Protein AF-A0A3P7IG74-F1 (afdb_monomer_lite)

Foldseek 3Di:
DDDDPVPLDCVVQPVVVVVVLVVLVVVLVVLVVCLVVCPPVDDPVVNVVSLCCNLPPSCVVSVCSLVVCLLDPVSVVSLVVCLVVVPPDDDVSNVVSVVSNVVCVVLVSVDPDPVVVVVSVVVVVVVSVVVSVVVSVVRVVVVVDDDDDPDPVVCPPPDPVRVCVNDPHD

InterPro domains:
  IPR045090 Peptidase M3A/M3B [PTHR11804] (4-167)

Radius of gyration: 24.17 Å; chains: 1; bounding box: 50×33×73 Å

Sequence (170 aa):
MYLPPEERTFETAVEPLLTEEYDVDYALQTLLLKMLTDWPDCSRKLFDSDLHHVSFKIKIMSARDHMEKLSNADFQATIKQLYDSKEGLNEWQLRLLEWYLLEVRASGLDRTDDKTRKLIGSWSKYIDEYRSKYISNVMATNDQVVYTITDKSMLKDAPPHVLQKLAVDP

Secondary structure (DSSP, 8-state):
----GGG--HHHHTHHHHHHHHHHHHHHHHHHHHHHHSTTTS-HHHHHHHHHIIIIIIHHHHHHHHHHHHH-HHHHHHHHHHHHH-TT--HHHHHHHHHHHHHHHHTTTT---HHHHHHHHHHHHHHHHHHHHHHHHHHHHHTT-------GGGGTTS-HHHHHHH-S--

Structure (mmCIF, N/CA/C/O backbone):
data_AF-A0A3P7IG74-F1
#
_entry.id   AF-A0A3P7IG74-F1
#
loop_
_atom_site.group_PDB
_atom_site.id
_atom_site.type_symbol
_atom_site.label_atom_id
_atom_site.label_alt_id
_atom_site.label_comp_id
_atom_site.label_asym_id
_atom_site.label_entity_id
_atom_site.label_seq_id
_atom_site.pdbx_PDB_ins_code
_atom_site.Cartn_x
_atom_site.Cartn_y
_atom_site.Cartn_z
_atom_site.occupancy
_atom_site.B_iso_or_equiv
_atom_site.auth_seq_id
_atom_site.auth_comp_id
_atom_site.auth_asym_id
_atom_site.auth_atom_id
_atom_site.pdbx_PDB_model_num
ATOM 1 N N . MET A 1 1 ? -1.558 7.006 24.211 1.00 45.88 1 MET A N 1
ATOM 2 C CA . MET A 1 1 ? -2.316 8.059 24.923 1.00 45.88 1 MET A CA 1
ATOM 3 C C . MET A 1 1 ? -3.643 7.427 25.330 1.00 45.88 1 MET A C 1
ATOM 5 O O . MET A 1 1 ? -4.345 6.966 24.444 1.00 45.88 1 MET A O 1
ATOM 9 N N . TYR A 1 2 ? -3.922 7.234 26.624 1.00 52.62 2 TYR A N 1
ATOM 10 C CA . TYR A 1 2 ? -5.123 6.502 27.066 1.00 52.62 2 TYR A CA 1
ATOM 11 C C . TYR A 1 2 ? -6.288 7.491 27.203 1.00 52.62 2 TYR A C 1
ATOM 13 O O . TYR A 1 2 ? -6.414 8.150 28.230 1.00 52.62 2 TYR A O 1
ATOM 21 N N . LEU A 1 3 ? -7.093 7.638 26.146 1.00 61.78 3 LEU A N 1
ATOM 22 C CA . LEU A 1 3 ? -8.328 8.425 26.202 1.00 61.78 3 LEU A CA 1
ATOM 23 C C . LEU A 1 3 ? -9.428 7.617 26.923 1.00 61.78 3 LEU A C 1
ATOM 25 O O . LEU A 1 3 ? -9.542 6.402 26.674 1.00 61.78 3 LEU A O 1
ATOM 29 N N . PRO A 1 4 ? -10.227 8.250 27.805 1.00 71.44 4 PRO A N 1
ATOM 30 C CA . PRO A 1 4 ? -11.426 7.654 28.388 1.00 71.44 4 PRO A CA 1
ATOM 31 C C . PRO A 1 4 ? -12.373 7.122 27.298 1.00 71.44 4 PRO A C 1
ATOM 33 O O . PRO A 1 4 ? -12.417 7.703 26.216 1.00 71.44 4 PRO A O 1
ATOM 36 N N . PRO A 1 5 ? -13.159 6.057 27.548 1.00 65.62 5 PRO A N 1
ATOM 37 C CA . PRO A 1 5 ? -14.059 5.472 26.545 1.00 65.62 5 PRO A CA 1
ATOM 38 C C . PRO A 1 5 ? -15.055 6.466 25.935 1.00 65.62 5 PRO A C 1
ATOM 40 O O . PRO A 1 5 ? -15.440 6.299 24.785 1.00 65.62 5 PRO A O 1
ATOM 43 N N . GLU A 1 6 ? -15.444 7.483 26.706 1.00 67.06 6 GLU A N 1
ATOM 44 C CA . GLU A 1 6 ? -16.394 8.536 26.326 1.00 67.06 6 GLU A CA 1
ATOM 45 C C . GLU A 1 6 ? -15.782 9.588 25.383 1.00 67.06 6 GLU A C 1
ATOM 47 O O . GLU A 1 6 ? -16.507 10.249 24.650 1.00 67.06 6 GLU A O 1
ATOM 52 N N . GLU A 1 7 ? -14.451 9.716 25.356 1.00 73.88 7 GLU A N 1
ATOM 53 C CA . GLU A 1 7 ? -13.722 10.658 24.491 1.00 73.88 7 GLU A CA 1
ATOM 54 C C . GLU A 1 7 ? -13.152 9.983 23.233 1.00 73.88 7 GLU A C 1
ATOM 56 O O . GLU A 1 7 ? -12.497 10.634 22.417 1.00 73.88 7 GLU A O 1
ATOM 61 N N . ARG A 1 8 ? -13.373 8.672 23.062 1.00 78.00 8 ARG A N 1
ATOM 62 C CA . ARG A 1 8 ? -12.942 7.903 21.885 1.00 78.00 8 ARG A CA 1
ATOM 63 C C . ARG A 1 8 ? -13.958 8.073 20.762 1.00 78.00 8 ARG A C 1
ATOM 65 O O . ARG A 1 8 ? -14.811 7.213 20.560 1.00 78.00 8 ARG A O 1
ATOM 72 N N . THR A 1 9 ? -13.854 9.178 20.035 1.00 86.06 9 THR A N 1
ATOM 73 C CA . THR A 1 9 ? -14.606 9.414 18.799 1.00 86.06 9 THR A CA 1
ATOM 74 C C . THR A 1 9 ? -13.702 9.200 17.586 1.00 86.06 9 THR A C 1
ATOM 76 O O . THR A 1 9 ? -12.499 8.951 17.715 1.00 86.06 9 THR A O 1
ATOM 79 N N . PHE A 1 10 ? -14.272 9.265 16.383 1.00 87.94 10 PHE A N 1
ATOM 80 C CA . PHE A 1 10 ? -13.486 9.156 15.155 1.00 87.94 10 PHE A CA 1
ATOM 81 C C . PHE A 1 10 ? -12.458 10.297 15.047 1.00 87.94 10 PHE A C 1
ATOM 83 O O . PHE A 1 10 ? -11.302 10.066 14.694 1.00 87.94 10 PHE A O 1
ATOM 90 N N . GLU A 1 11 ? -12.867 11.506 15.420 1.00 89.19 11 GLU A N 1
ATOM 91 C CA . GLU A 1 11 ? -12.102 12.754 15.334 1.00 89.19 11 GLU A CA 1
ATOM 92 C C . GLU A 1 11 ? -10.900 12.769 16.286 1.00 89.19 11 GLU A C 1
ATOM 94 O O . GLU A 1 11 ? -9.884 13.400 16.012 1.00 89.19 11 GLU A O 1
ATOM 99 N N . THR A 1 12 ? -10.989 12.069 17.420 1.00 87.00 12 THR A N 1
ATOM 100 C CA . THR A 1 12 ? -9.909 12.031 18.418 1.00 87.00 12 THR A CA 1
ATOM 101 C C . THR A 1 12 ? -8.983 10.833 18.244 1.00 87.00 12 THR A C 1
ATOM 103 O O . THR A 1 12 ? -7.802 10.923 18.579 1.00 87.00 12 THR A O 1
ATOM 106 N N . ALA A 1 13 ? -9.497 9.710 17.732 1.00 85.56 13 ALA A N 1
ATOM 107 C CA . ALA A 1 13 ? -8.747 8.460 17.642 1.00 85.56 13 ALA A CA 1
ATOM 108 C C . ALA A 1 13 ? -8.204 8.154 16.239 1.00 85.56 13 ALA A C 1
ATOM 110 O O . ALA A 1 13 ? -7.141 7.545 16.132 1.00 85.56 13 ALA A O 1
ATOM 111 N N . VAL A 1 14 ? -8.925 8.524 15.176 1.00 88.12 14 VAL A N 1
ATOM 112 C CA . VAL A 1 14 ? -8.612 8.115 13.794 1.00 88.12 14 VAL A CA 1
ATOM 113 C C . VAL A 1 14 ? -8.183 9.301 12.940 1.00 88.12 14 VAL A C 1
ATOM 115 O O . VAL A 1 14 ? -7.159 9.216 12.271 1.00 88.12 14 VAL A O 1
ATOM 118 N N . GLU A 1 15 ? -8.925 10.407 12.972 1.00 88.31 15 GLU A N 1
ATOM 119 C CA . GLU A 1 15 ? -8.669 11.577 12.122 1.00 88.31 15 GLU A CA 1
ATOM 120 C C . GLU A 1 15 ? -7.249 12.167 12.236 1.00 88.31 15 GLU A C 1
ATOM 122 O O . GLU A 1 15 ? -6.663 12.462 11.191 1.00 88.31 15 GLU A O 1
ATOM 127 N N . PRO A 1 16 ? -6.625 12.266 13.431 1.00 87.50 16 PRO A N 1
ATOM 128 C CA . PRO A 1 16 ? -5.266 12.793 13.548 1.00 87.50 16 PRO A CA 1
ATOM 129 C C . PRO A 1 16 ? -4.239 11.945 12.788 1.00 87.50 16 PRO A C 1
ATOM 131 O O . PRO A 1 16 ? -3.279 12.483 12.244 1.00 87.50 16 PRO A O 1
ATOM 134 N N . LEU A 1 17 ? -4.474 10.631 12.696 1.00 85.00 17 LEU A N 1
ATOM 135 C CA . LEU A 1 17 ? -3.588 9.700 11.996 1.00 85.00 17 LEU A CA 1
ATOM 136 C C . LEU A 1 17 ? -3.696 9.842 10.472 1.00 85.00 17 LEU A C 1
ATOM 138 O O . LEU A 1 17 ? -2.708 9.655 9.772 1.00 85.00 17 LEU A O 1
ATOM 142 N N . LEU A 1 18 ? -4.863 10.238 9.948 1.00 87.19 18 LEU A N 1
ATOM 143 C CA . LEU A 1 18 ? -5.078 10.359 8.500 1.00 87.19 18 LEU A CA 1
ATOM 144 C C . LEU A 1 18 ? -4.195 11.430 7.858 1.00 87.19 18 LEU A C 1
ATOM 146 O O . LEU A 1 18 ? -3.795 11.282 6.705 1.00 87.19 18 LEU A O 1
ATOM 150 N N . THR A 1 19 ? -3.894 12.503 8.593 1.00 82.88 19 THR A N 1
ATOM 151 C CA . THR A 1 19 ? -3.018 13.570 8.089 1.00 82.88 19 THR A CA 1
ATOM 152 C C . THR A 1 19 ? -1.581 13.070 7.962 1.00 82.88 19 THR A C 1
ATOM 154 O O . THR A 1 19 ? -0.950 13.265 6.928 1.00 82.88 19 THR A O 1
ATOM 157 N N . GLU A 1 20 ? -1.084 12.369 8.984 1.00 80.69 20 GLU A N 1
ATOM 158 C CA . GLU A 1 20 ? 0.262 11.788 8.965 1.00 80.69 20 GLU A CA 1
ATOM 159 C C . GLU A 1 20 ? 0.387 10.700 7.886 1.00 80.69 20 GLU A C 1
ATOM 161 O O . GLU A 1 20 ? 1.379 10.653 7.157 1.00 80.69 20 GLU A O 1
ATOM 166 N N . GLU A 1 21 ? -0.644 9.865 7.726 1.00 80.38 21 GLU A N 1
ATOM 167 C CA . GLU A 1 21 ? -0.707 8.840 6.678 1.00 80.38 21 GLU A CA 1
ATOM 168 C C . GLU A 1 21 ? -0.661 9.439 5.282 1.00 80.38 21 GLU A C 1
ATOM 170 O O . GLU A 1 21 ? 0.090 8.954 4.438 1.00 80.38 21 GLU A O 1
ATOM 175 N N . TYR A 1 22 ? -1.416 10.511 5.043 1.00 84.56 22 TYR A N 1
ATOM 176 C CA . TYR A 1 22 ? -1.419 11.186 3.753 1.00 84.56 22 TYR A CA 1
ATOM 177 C C . TYR A 1 22 ? -0.014 11.651 3.352 1.00 84.56 22 TYR A C 1
ATOM 179 O O . TYR A 1 22 ? 0.405 11.418 2.217 1.00 84.56 22 TYR A O 1
ATOM 187 N N . ASP A 1 23 ? 0.730 12.270 4.270 1.00 82.31 23 ASP A N 1
ATOM 188 C CA . ASP A 1 23 ? 2.073 12.781 3.983 1.00 82.31 23 ASP A CA 1
ATOM 189 C C . ASP A 1 23 ? 3.062 11.646 3.667 1.00 82.31 23 ASP A C 1
ATOM 191 O O . ASP A 1 23 ? 3.857 11.742 2.722 1.00 82.31 23 ASP A O 1
ATOM 195 N N . VAL A 1 24 ? 2.990 10.544 4.422 1.00 78.00 24 VAL A N 1
ATOM 196 C CA . VAL A 1 24 ? 3.831 9.357 4.206 1.00 78.00 24 VAL A CA 1
ATOM 197 C C . VAL A 1 24 ? 3.481 8.668 2.886 1.00 78.00 24 VAL A C 1
ATOM 199 O O . VAL A 1 24 ? 4.385 8.363 2.097 1.00 78.00 24 VAL A O 1
ATOM 202 N N . ASP A 1 25 ? 2.193 8.460 2.611 1.00 79.25 25 ASP A N 1
ATOM 203 C CA . ASP A 1 25 ? 1.719 7.844 1.373 1.00 79.25 25 ASP A CA 1
ATOM 204 C C . ASP A 1 25 ? 2.083 8.700 0.164 1.00 79.25 25 ASP A C 1
ATOM 206 O O . ASP A 1 25 ? 2.608 8.184 -0.824 1.00 79.25 25 ASP A O 1
ATOM 210 N N . TYR A 1 26 ? 1.885 10.014 0.239 1.00 83.75 26 TYR A N 1
ATOM 211 C CA . TYR A 1 26 ? 2.246 10.921 -0.843 1.00 83.75 26 TYR A CA 1
ATOM 212 C C . TYR A 1 26 ? 3.744 10.843 -1.170 1.00 83.75 26 TYR A C 1
ATOM 214 O O . TYR A 1 26 ? 4.124 10.724 -2.343 1.00 83.75 26 TYR A O 1
ATOM 222 N N . ALA A 1 27 ? 4.607 10.846 -0.150 1.00 80.56 27 ALA A N 1
ATOM 223 C CA . ALA A 1 27 ? 6.047 10.699 -0.333 1.00 80.56 27 ALA A CA 1
ATOM 224 C C . ALA A 1 27 ? 6.416 9.338 -0.953 1.00 80.56 27 ALA A C 1
ATOM 226 O O . ALA A 1 27 ? 7.203 9.284 -1.906 1.00 80.56 27 ALA A O 1
ATOM 227 N N . LEU A 1 28 ? 5.824 8.242 -0.464 1.00 77.12 28 LEU A N 1
ATOM 228 C CA . LEU A 1 28 ? 6.049 6.897 -1.000 1.00 77.12 28 LEU A CA 1
ATOM 229 C C . LEU A 1 28 ? 5.603 6.790 -2.465 1.00 77.12 28 LEU A C 1
ATOM 231 O O . LEU A 1 28 ? 6.369 6.303 -3.300 1.00 77.12 28 LEU A O 1
ATOM 235 N N . GLN A 1 29 ? 4.390 7.240 -2.788 1.00 81.31 29 GLN A N 1
ATOM 236 C CA . GLN A 1 29 ? 3.842 7.165 -4.143 1.00 81.31 29 GLN A CA 1
ATOM 237 C C . GLN A 1 29 ? 4.641 8.028 -5.120 1.00 81.31 29 GLN A C 1
ATOM 239 O O . GLN A 1 29 ? 4.890 7.603 -6.246 1.00 81.31 29 GLN A O 1
ATOM 244 N N . THR A 1 30 ? 5.123 9.193 -4.683 1.00 83.75 30 THR A N 1
ATOM 245 C CA . THR A 1 30 ? 5.995 10.052 -5.499 1.00 83.75 30 THR A CA 1
ATOM 246 C C . THR A 1 30 ? 7.302 9.343 -5.861 1.00 83.75 30 THR A C 1
ATOM 248 O O . THR A 1 30 ? 7.739 9.385 -7.012 1.00 83.75 30 THR A O 1
ATOM 251 N N . LEU A 1 31 ? 7.920 8.644 -4.906 1.00 77.75 31 LEU A N 1
ATOM 252 C CA . LEU A 1 31 ? 9.170 7.916 -5.143 1.00 77.75 31 LEU A CA 1
ATOM 253 C C . LEU A 1 31 ? 8.957 6.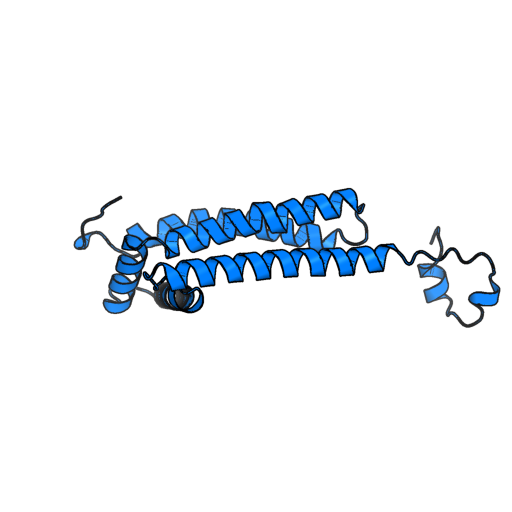653 -5.982 1.00 77.75 31 LEU A C 1
ATOM 255 O O . LEU A 1 31 ? 9.775 6.356 -6.852 1.00 77.75 31 LEU A O 1
ATOM 259 N N . LEU A 1 32 ? 7.844 5.943 -5.770 1.00 77.75 32 LEU A N 1
ATOM 260 C CA . LEU A 1 32 ? 7.422 4.832 -6.625 1.00 77.75 32 LEU A CA 1
ATOM 261 C C . LEU A 1 32 ? 7.219 5.287 -8.069 1.00 77.75 32 LEU A C 1
ATOM 263 O O . LEU A 1 32 ? 7.724 4.635 -8.980 1.00 77.75 32 LEU A O 1
ATOM 267 N N . LEU A 1 33 ? 6.505 6.397 -8.270 1.00 83.88 33 LEU A N 1
ATOM 268 C CA . LEU A 1 33 ? 6.244 6.951 -9.591 1.00 83.88 33 LEU A CA 1
ATOM 269 C C . LEU A 1 33 ? 7.556 7.287 -10.294 1.00 83.88 33 LEU A C 1
ATOM 271 O O . LEU A 1 33 ? 7.793 6.756 -11.373 1.00 83.88 33 LEU A O 1
ATOM 275 N N . LYS A 1 34 ? 8.431 8.067 -9.644 1.00 82.50 34 LYS A N 1
ATOM 276 C CA . LYS A 1 34 ? 9.760 8.405 -10.169 1.00 82.50 34 LYS A CA 1
ATOM 277 C C . LYS A 1 34 ? 10.528 7.147 -10.582 1.00 82.50 34 LYS A C 1
ATOM 279 O O . LYS A 1 34 ? 10.988 7.059 -11.711 1.00 82.50 34 LYS A O 1
ATOM 284 N N . MET A 1 35 ? 10.636 6.156 -9.695 1.00 76.81 35 MET A N 1
ATOM 285 C CA . MET A 1 35 ? 11.371 4.917 -9.975 1.00 76.81 35 MET A CA 1
ATOM 286 C C . MET A 1 35 ? 10.807 4.166 -11.193 1.00 76.81 35 MET A C 1
ATOM 288 O O . MET A 1 35 ? 11.570 3.617 -11.985 1.00 76.81 35 MET A O 1
ATOM 292 N N . LEU A 1 36 ? 9.479 4.113 -11.339 1.00 75.75 36 LEU A N 1
ATOM 293 C CA . LEU A 1 36 ? 8.818 3.395 -12.431 1.00 75.75 36 LEU A CA 1
ATOM 294 C C . LEU A 1 36 ? 8.854 4.153 -13.763 1.00 75.75 36 LEU A C 1
ATOM 296 O O . LEU A 1 36 ? 8.826 3.504 -14.806 1.00 75.75 36 LEU A O 1
ATOM 300 N N . THR A 1 37 ? 8.897 5.488 -13.745 1.00 82.06 37 THR A N 1
ATOM 301 C CA . THR A 1 37 ? 8.916 6.317 -14.962 1.00 82.06 37 THR A CA 1
ATOM 302 C C . THR A 1 37 ? 10.317 6.663 -15.440 1.00 82.06 37 THR A C 1
ATOM 304 O O . THR A 1 37 ? 10.507 6.843 -16.635 1.00 82.06 37 THR A O 1
ATOM 307 N N . ASP A 1 38 ? 11.292 6.753 -14.533 1.00 78.25 38 ASP A N 1
ATOM 308 C CA . ASP A 1 38 ? 12.691 7.031 -14.882 1.00 78.25 38 ASP A CA 1
ATOM 309 C C . ASP A 1 38 ? 13.362 5.821 -15.555 1.00 78.25 38 ASP A C 1
ATOM 311 O O . ASP A 1 38 ? 14.453 5.939 -16.102 1.00 78.25 38 ASP A O 1
ATOM 315 N N . TRP A 1 39 ? 12.759 4.634 -15.494 1.00 68.44 39 TRP A N 1
ATOM 316 C CA . TRP A 1 39 ? 13.240 3.448 -16.196 1.00 68.44 39 TRP A CA 1
ATOM 317 C C . TRP A 1 39 ? 12.706 3.394 -17.643 1.00 68.44 39 TRP A C 1
ATOM 319 O O . TRP A 1 39 ? 11.505 3.593 -17.838 1.00 68.44 39 TRP A O 1
ATOM 329 N N . PRO A 1 40 ? 13.524 3.025 -18.654 1.00 70.50 40 PRO A N 1
ATOM 330 C CA . PRO A 1 40 ? 14.932 2.601 -18.592 1.00 70.50 40 PRO A CA 1
ATOM 331 C C . PRO A 1 40 ? 15.954 3.741 -18.747 1.00 70.50 40 PRO A C 1
ATOM 333 O O . PRO A 1 40 ? 17.146 3.479 -18.871 1.00 70.50 40 PRO A O 1
ATOM 336 N N . ASP A 1 41 ? 15.516 4.999 -18.761 1.00 74.69 41 ASP A N 1
ATOM 337 C CA . ASP A 1 41 ? 16.383 6.140 -19.082 1.00 74.69 41 ASP A CA 1
ATOM 338 C C . ASP A 1 41 ? 17.411 6.465 -17.976 1.00 74.69 41 ASP A C 1
ATOM 340 O O . ASP A 1 41 ? 18.435 7.110 -18.226 1.00 74.69 41 ASP A O 1
ATOM 344 N N . CYS A 1 42 ? 17.177 6.019 -16.739 1.00 71.38 42 CYS A N 1
ATOM 345 C CA . CYS A 1 42 ? 18.096 6.207 -15.623 1.00 71.38 42 CYS A CA 1
ATOM 346 C C . CYS A 1 42 ? 19.194 5.136 -15.560 1.00 71.38 42 CYS A C 1
ATOM 348 O O . CYS A 1 42 ? 19.032 3.983 -15.949 1.00 71.38 42 CYS A O 1
ATOM 350 N N . SER A 1 43 ? 20.354 5.506 -15.004 1.00 74.00 43 SER A N 1
ATOM 351 C CA . SER A 1 43 ? 21.443 4.541 -14.826 1.00 74.00 43 SER A CA 1
ATOM 352 C C . SER A 1 43 ? 21.048 3.421 -13.858 1.00 74.00 43 SER A C 1
ATOM 354 O O . SER A 1 43 ? 20.438 3.683 -12.819 1.00 74.00 43 SER A O 1
ATOM 356 N N . ARG A 1 44 ? 21.540 2.203 -14.101 1.00 71.56 44 ARG A N 1
ATOM 357 C CA . ARG A 1 44 ? 21.349 1.052 -13.205 1.00 71.56 44 ARG A CA 1
ATOM 358 C C . ARG A 1 44 ? 21.684 1.335 -11.735 1.00 71.56 44 ARG A C 1
ATOM 360 O O . ARG A 1 44 ? 20.983 0.867 -10.853 1.00 71.56 44 ARG A O 1
ATOM 367 N N . LYS A 1 45 ? 22.717 2.141 -11.451 1.00 76.19 45 LYS A N 1
ATOM 368 C CA . LYS A 1 45 ? 23.068 2.531 -10.069 1.00 76.19 45 LYS A CA 1
ATOM 369 C C . LYS A 1 45 ? 21.988 3.389 -9.404 1.00 76.19 45 LYS A C 1
ATOM 371 O O . LYS A 1 45 ? 21.729 3.213 -8.218 1.00 76.19 45 LYS A O 1
ATOM 376 N N . LEU A 1 46 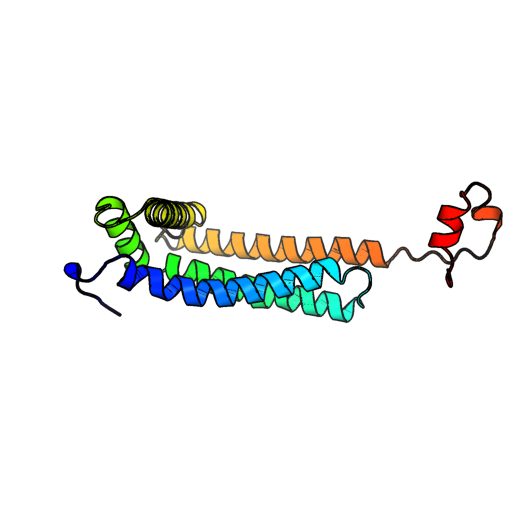? 21.399 4.325 -10.152 1.00 74.62 46 LEU A N 1
ATOM 377 C CA . LEU A 1 46 ? 20.296 5.161 -9.671 1.00 74.62 46 LEU A CA 1
ATOM 378 C C . LEU A 1 46 ? 19.040 4.314 -9.474 1.00 74.62 46 LEU A C 1
ATOM 380 O O . LEU A 1 46 ? 18.417 4.415 -8.425 1.00 74.62 46 LEU A O 1
ATOM 384 N N . PHE A 1 47 ? 18.740 3.418 -10.415 1.00 74.06 47 PHE A N 1
ATOM 385 C CA . 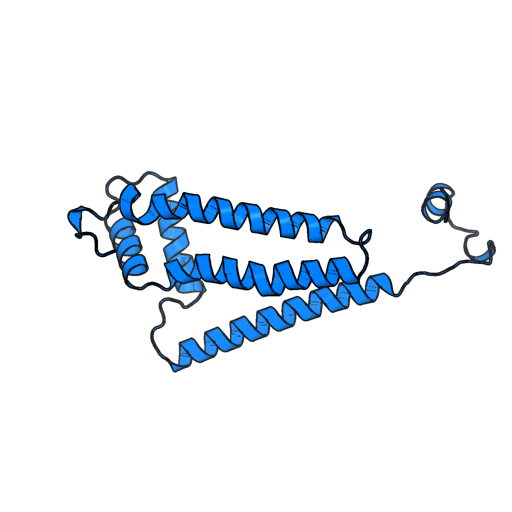PHE A 1 47 ? 17.614 2.499 -10.294 1.00 74.06 47 PHE A CA 1
ATOM 386 C C . PHE A 1 47 ? 17.765 1.531 -9.113 1.00 74.06 47 PHE A C 1
ATOM 388 O O . PHE A 1 47 ? 16.835 1.384 -8.334 1.00 74.06 47 PHE A O 1
ATOM 395 N N . ASP A 1 48 ? 18.930 0.905 -8.921 1.00 73.19 48 ASP A N 1
ATOM 396 C CA . ASP A 1 48 ? 19.189 0.006 -7.785 1.00 73.19 48 ASP A CA 1
ATOM 397 C C . ASP A 1 48 ? 19.110 0.756 -6.445 1.00 73.19 48 ASP A C 1
ATOM 399 O O . ASP A 1 48 ? 18.618 0.216 -5.451 1.00 73.19 48 ASP A O 1
ATOM 403 N N . SER A 1 49 ? 19.560 2.015 -6.418 1.00 76.00 49 SER A N 1
ATOM 404 C CA . SER A 1 49 ? 19.391 2.907 -5.271 1.00 76.00 49 SER A CA 1
ATOM 405 C C . SER A 1 49 ? 17.910 3.178 -5.015 1.00 76.00 49 SER A C 1
ATOM 407 O O . SER A 1 49 ? 17.437 2.927 -3.909 1.00 76.00 49 SER A O 1
ATOM 409 N N . ASP A 1 50 ? 17.159 3.619 -6.023 1.00 72.94 50 ASP A N 1
ATOM 410 C CA . ASP A 1 50 ? 15.725 3.898 -5.919 1.00 72.94 50 ASP A CA 1
ATOM 411 C C . ASP A 1 50 ? 14.942 2.638 -5.535 1.00 72.94 50 ASP A C 1
ATOM 413 O O . ASP A 1 50 ? 14.092 2.696 -4.655 1.00 72.94 50 ASP A O 1
ATOM 417 N N . LEU A 1 51 ? 15.298 1.472 -6.070 1.00 72.19 51 LEU A N 1
ATOM 418 C CA . LEU A 1 51 ? 14.722 0.184 -5.703 1.00 72.19 51 LEU A CA 1
ATOM 419 C C . LEU A 1 51 ? 15.053 -0.186 -4.256 1.00 72.19 51 LEU A C 1
ATOM 421 O O . LEU A 1 51 ? 14.181 -0.671 -3.542 1.00 72.19 51 LEU A O 1
ATOM 425 N N . HIS A 1 52 ? 16.274 0.052 -3.781 1.00 71.19 52 HIS A N 1
ATOM 426 C CA . HIS A 1 52 ? 16.617 -0.149 -2.374 1.00 71.19 52 HIS A CA 1
ATOM 427 C C . HIS A 1 52 ? 15.858 0.834 -1.466 1.00 71.19 52 HIS A C 1
ATOM 429 O O . HIS A 1 52 ? 15.310 0.436 -0.435 1.00 71.19 52 HIS A O 1
ATOM 435 N N . HIS A 1 53 ? 15.757 2.105 -1.850 1.00 68.00 53 HIS A N 1
ATOM 436 C CA . HIS A 1 53 ? 15.004 3.112 -1.109 1.00 68.00 53 HIS A CA 1
ATOM 437 C C . HIS A 1 53 ? 13.511 2.778 -1.075 1.00 68.00 53 HIS A C 1
ATOM 439 O O . HIS A 1 53 ? 12.938 2.702 0.004 1.00 68.00 53 HIS A O 1
ATOM 445 N N . VAL A 1 54 ? 12.892 2.478 -2.209 1.00 63.25 54 VAL A N 1
ATOM 446 C CA . VAL A 1 54 ? 11.470 2.147 -2.335 1.00 63.25 54 VAL A CA 1
ATOM 447 C C . VAL A 1 54 ? 11.151 0.778 -1.732 1.00 63.25 54 VAL A C 1
ATOM 449 O O . VAL A 1 54 ? 10.219 0.663 -0.944 1.00 63.25 54 VAL A O 1
ATOM 452 N N . SER A 1 55 ? 11.903 -0.272 -2.067 1.00 56.75 55 SER A N 1
ATOM 453 C CA . SER A 1 55 ? 11.603 -1.650 -1.651 1.00 56.75 55 SER A CA 1
ATOM 454 C C . SER A 1 55 ? 12.046 -1.963 -0.228 1.00 56.75 55 SER A C 1
ATOM 456 O O . SER A 1 55 ? 11.353 -2.717 0.448 1.00 56.75 55 SER A O 1
ATOM 458 N N . PHE A 1 56 ? 13.194 -1.451 0.219 1.00 54.12 56 PHE A N 1
ATOM 459 C CA . PHE A 1 56 ? 13.766 -1.833 1.511 1.00 54.12 56 PHE A CA 1
ATOM 460 C C . PHE A 1 56 ? 13.597 -0.755 2.578 1.00 54.12 56 PHE A C 1
ATOM 462 O O . PHE A 1 56 ? 13.360 -1.093 3.729 1.00 54.12 56 PHE A O 1
ATOM 469 N N . LYS A 1 57 ? 13.694 0.536 2.242 1.00 55.28 57 LYS A N 1
ATOM 470 C CA . LYS A 1 57 ? 13.530 1.588 3.258 1.00 55.28 57 LYS A CA 1
ATOM 471 C C . LYS A 1 57 ? 12.084 2.033 3.390 1.00 55.28 57 LYS A C 1
ATOM 473 O O . LYS A 1 57 ? 11.544 1.984 4.481 1.00 55.28 57 LYS A O 1
ATOM 478 N N . ILE A 1 58 ? 11.430 2.400 2.300 1.00 52.44 58 ILE A N 1
ATOM 479 C CA . ILE A 1 58 ? 10.153 3.110 2.367 1.00 52.44 58 ILE A CA 1
ATOM 480 C C . ILE A 1 58 ? 8.984 2.143 2.385 1.00 52.44 58 ILE A C 1
ATOM 482 O O . ILE A 1 58 ? 8.112 2.332 3.208 1.00 52.44 58 ILE A O 1
ATOM 486 N N . LYS A 1 59 ? 8.966 1.055 1.607 1.00 55.78 59 LYS A N 1
ATOM 487 C CA . LYS A 1 59 ? 7.927 0.027 1.790 1.00 55.78 59 LYS A CA 1
ATOM 488 C C . LYS A 1 59 ? 7.996 -0.618 3.165 1.00 55.78 59 LYS A C 1
ATOM 490 O O . LYS A 1 59 ? 6.955 -0.807 3.765 1.00 55.78 59 LYS A O 1
ATOM 495 N N . ILE A 1 60 ? 9.188 -0.913 3.686 1.00 55.97 60 ILE A N 1
ATOM 496 C CA . ILE A 1 60 ? 9.301 -1.462 5.043 1.00 55.97 60 ILE A CA 1
ATOM 497 C C . ILE A 1 60 ? 8.894 -0.414 6.078 1.00 55.97 60 ILE A C 1
ATOM 499 O O . ILE A 1 60 ? 8.206 -0.785 7.012 1.00 55.97 60 ILE A O 1
ATOM 503 N N . MET A 1 61 ? 9.258 0.866 5.930 1.00 54.81 61 MET A N 1
ATOM 504 C CA . MET A 1 61 ? 8.862 1.914 6.883 1.00 54.81 61 MET A CA 1
ATOM 505 C C . MET A 1 61 ? 7.384 2.305 6.772 1.00 54.81 61 MET A C 1
ATOM 507 O O . MET A 1 61 ? 6.711 2.294 7.779 1.00 54.81 61 MET A O 1
ATOM 511 N N . SER A 1 62 ? 6.846 2.553 5.580 1.00 54.66 62 SER A N 1
ATOM 512 C CA . SER A 1 62 ? 5.433 2.898 5.349 1.00 54.66 62 SER A CA 1
ATOM 513 C C . SER A 1 62 ? 4.497 1.715 5.606 1.00 54.66 62 SER A C 1
ATOM 515 O O . SER A 1 62 ? 3.487 1.887 6.281 1.00 54.66 62 SER A O 1
ATOM 517 N N . ALA A 1 63 ? 4.842 0.488 5.182 1.00 57.91 63 ALA A N 1
ATOM 518 C CA . ALA A 1 63 ? 4.071 -0.686 5.594 1.00 57.91 63 ALA A CA 1
ATOM 519 C C . ALA A 1 63 ? 4.188 -0.898 7.100 1.00 57.91 63 ALA A C 1
ATOM 521 O O . ALA A 1 63 ? 3.202 -1.252 7.729 1.00 57.91 63 ALA A O 1
ATOM 522 N N . ARG A 1 64 ? 5.355 -0.641 7.704 1.00 56.97 64 ARG A N 1
ATOM 523 C CA . ARG A 1 64 ? 5.479 -0.665 9.158 1.00 56.97 64 ARG A CA 1
ATOM 524 C C . ARG A 1 64 ? 4.613 0.406 9.800 1.00 56.97 64 ARG A C 1
ATOM 526 O O . ARG A 1 64 ? 3.883 0.021 10.681 1.00 56.97 64 ARG A O 1
ATOM 533 N N . ASP A 1 65 ? 4.578 1.649 9.348 1.00 55.62 65 ASP A N 1
ATOM 534 C CA . ASP A 1 65 ? 3.785 2.715 9.972 1.00 55.62 65 ASP A CA 1
ATOM 535 C C . ASP A 1 65 ? 2.270 2.464 9.813 1.00 55.62 65 ASP A C 1
ATOM 537 O O . ASP A 1 65 ? 1.524 2.524 10.795 1.00 55.62 65 ASP A O 1
ATOM 541 N N . HIS A 1 66 ? 1.813 2.033 8.627 1.00 63.09 66 HIS A N 1
ATOM 542 C CA . HIS A 1 66 ? 0.420 1.609 8.406 1.00 63.09 66 HIS A CA 1
ATOM 543 C C . HIS A 1 66 ? 0.055 0.374 9.238 1.00 63.09 66 HIS A C 1
ATOM 545 O O . HIS A 1 66 ? -1.037 0.300 9.809 1.00 63.09 66 HIS A O 1
ATOM 551 N N . MET A 1 67 ? 0.953 -0.609 9.322 1.00 62.47 67 MET A N 1
ATOM 552 C CA . MET A 1 67 ? 0.721 -1.826 10.098 1.00 62.47 67 MET A CA 1
ATOM 553 C C . MET A 1 67 ? 0.976 -1.629 11.592 1.00 62.47 67 MET A C 1
ATOM 555 O O . MET A 1 67 ? 0.455 -2.410 12.376 1.00 62.47 67 MET A O 1
ATOM 559 N N . GLU A 1 68 ? 1.733 -0.624 12.024 1.00 71.62 68 GLU A N 1
ATOM 560 C CA . GLU A 1 68 ? 2.129 -0.419 13.419 1.00 71.62 68 GLU A CA 1
ATOM 561 C C . GLU A 1 68 ? 0.928 0.101 14.199 1.00 71.62 68 GLU A C 1
ATOM 563 O O . GLU A 1 68 ? 0.575 -0.508 15.215 1.00 71.62 68 GLU A O 1
ATOM 568 N N . LYS A 1 69 ? 0.180 1.074 13.649 1.00 81.38 69 LYS A N 1
ATOM 569 C CA . LYS A 1 69 ? -1.130 1.449 14.209 1.00 81.38 69 LYS A CA 1
ATOM 570 C C . LYS A 1 69 ? -2.096 0.261 14.223 1.00 81.38 69 LYS A C 1
ATOM 572 O O . LYS A 1 69 ? -2.727 -0.001 15.240 1.00 81.38 69 LYS A O 1
ATOM 577 N N . LEU A 1 70 ? -2.162 -0.521 13.140 1.00 83.44 70 LEU A N 1
ATOM 578 C CA . LEU A 1 70 ? -3.077 -1.662 13.038 1.00 83.44 70 LEU A CA 1
ATOM 579 C C . LEU A 1 70 ? -2.627 -2.853 13.886 1.00 83.44 70 LEU A C 1
ATOM 581 O O . LEU A 1 70 ? -3.437 -3.720 14.178 1.00 83.44 70 LEU A O 1
ATOM 585 N N . SER A 1 71 ? -1.367 -2.909 14.310 1.00 78.81 71 SER A N 1
ATOM 586 C CA . SER A 1 71 ? -0.833 -3.909 15.239 1.00 78.81 71 SER A CA 1
ATOM 587 C C . SER A 1 71 ? -1.037 -3.521 16.702 1.00 78.81 71 SER A C 1
ATOM 589 O O . SER A 1 71 ? -0.907 -4.366 17.588 1.00 78.81 71 SER A O 1
ATOM 591 N N . ASN A 1 72 ? -1.369 -2.255 16.967 1.00 85.75 72 ASN A N 1
ATOM 592 C CA . ASN A 1 72 ? -1.630 -1.768 18.307 1.00 85.75 72 ASN A CA 1
ATOM 593 C C . ASN A 1 72 ? -2.993 -2.284 18.797 1.00 85.75 72 ASN A C 1
ATOM 595 O O . ASN A 1 72 ? -4.039 -1.971 18.229 1.00 85.75 72 ASN A O 1
ATOM 599 N N . ALA A 1 73 ? -2.980 -3.062 19.880 1.00 86.56 73 ALA A N 1
ATOM 600 C CA . ALA A 1 73 ? -4.186 -3.674 20.429 1.00 86.56 73 ALA A CA 1
ATOM 601 C C . ALA A 1 73 ? -5.219 -2.644 20.928 1.00 86.56 73 ALA A C 1
ATOM 603 O O . ALA A 1 73 ? -6.419 -2.860 20.758 1.00 86.56 73 ALA A O 1
ATOM 604 N N . ASP A 1 74 ? -4.773 -1.518 21.496 1.00 87.31 74 ASP A N 1
ATOM 605 C CA . ASP A 1 74 ? -5.669 -0.448 21.951 1.00 87.31 74 ASP A CA 1
ATOM 606 C C . ASP A 1 74 ? -6.343 0.240 20.756 1.00 87.31 74 ASP A C 1
ATOM 608 O O . ASP A 1 74 ? -7.543 0.529 20.794 1.00 87.31 74 ASP A O 1
ATOM 612 N N . PHE A 1 75 ? -5.598 0.456 19.668 1.00 88.81 75 PHE A N 1
ATOM 613 C CA . PHE A 1 75 ? -6.153 1.009 18.434 1.00 88.81 75 PHE A CA 1
ATOM 614 C C . PHE A 1 75 ? -7.148 0.041 17.790 1.00 88.81 75 PHE A C 1
ATOM 616 O O . PHE A 1 75 ? -8.265 0.449 17.483 1.00 88.81 75 PHE A O 1
ATOM 623 N N . GLN A 1 76 ? -6.806 -1.250 17.683 1.00 90.44 76 GLN A N 1
ATOM 624 C CA . GLN A 1 76 ? -7.722 -2.292 17.198 1.00 90.44 76 GLN A CA 1
ATOM 625 C C . GLN A 1 76 ? -9.023 -2.349 18.017 1.00 90.44 76 GLN A C 1
ATOM 627 O O . GLN A 1 76 ? -10.116 -2.454 17.455 1.00 90.44 76 GLN A O 1
ATOM 632 N N . ALA A 1 77 ? -8.926 -2.268 19.346 1.00 90.19 77 ALA A N 1
ATOM 633 C CA . ALA A 1 77 ? -10.095 -2.237 20.220 1.00 90.19 77 ALA A CA 1
ATOM 634 C C . ALA A 1 77 ? -10.945 -0.979 19.986 1.00 90.19 77 ALA A C 1
ATOM 636 O O . ALA A 1 77 ? -12.172 -1.067 19.948 1.00 90.19 77 ALA A O 1
ATOM 637 N N . THR A 1 78 ? -10.298 0.169 19.774 1.00 90.75 78 THR A N 1
ATOM 638 C CA . THR A 1 78 ? -10.963 1.455 19.531 1.00 90.75 78 THR A CA 1
ATOM 639 C C . THR A 1 78 ? -11.695 1.472 18.189 1.00 90.75 78 THR A C 1
ATOM 641 O O . THR A 1 78 ? -12.879 1.794 18.156 1.00 90.75 78 THR A O 1
ATOM 644 N N . ILE A 1 79 ? -11.059 1.047 17.090 1.00 92.38 79 ILE A N 1
ATOM 645 C CA . ILE A 1 79 ? -11.730 0.972 15.777 1.00 92.38 79 ILE A CA 1
ATOM 646 C C . ILE A 1 79 ? -12.895 -0.022 15.793 1.00 92.38 79 ILE A C 1
ATOM 648 O O . ILE A 1 79 ? -13.919 0.227 15.163 1.00 92.38 79 ILE A O 1
ATOM 652 N N . LYS A 1 80 ? -12.775 -1.122 16.550 1.00 92.38 80 LYS A N 1
ATOM 653 C CA . LYS A 1 80 ? -13.858 -2.094 16.711 1.00 92.38 80 LYS A CA 1
ATOM 654 C C . LYS A 1 80 ? -15.029 -1.492 17.485 1.00 92.38 80 LYS A C 1
ATOM 656 O O . LYS A 1 80 ? -16.163 -1.624 17.046 1.00 92.38 80 LYS A O 1
ATOM 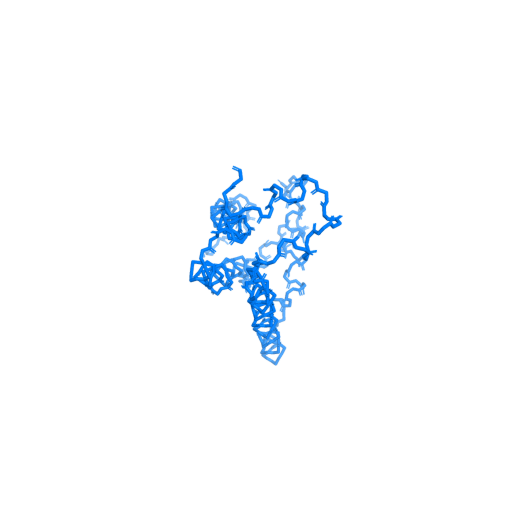661 N N . GLN A 1 81 ? -14.757 -0.793 18.588 1.00 91.69 81 GLN A N 1
ATOM 662 C CA . GLN A 1 81 ? -15.781 -0.089 19.363 1.00 91.69 81 GLN A CA 1
ATOM 663 C C . GLN A 1 81 ? -16.522 0.945 18.504 1.00 91.69 81 GLN A C 1
ATOM 665 O O . GLN A 1 81 ? -17.750 0.964 18.514 1.00 91.69 81 GLN A O 1
ATOM 670 N N . LEU A 1 82 ? -15.789 1.765 17.742 1.00 92.06 82 LEU A N 1
ATOM 671 C CA . LEU A 1 82 ? -16.363 2.771 16.840 1.00 92.06 82 LEU A CA 1
ATOM 672 C C . LEU A 1 82 ? -17.224 2.133 15.740 1.00 92.06 82 LEU A C 1
ATOM 674 O O . LEU A 1 82 ? -18.312 2.616 15.432 1.00 92.06 82 LEU A O 1
ATOM 678 N N . TYR A 1 83 ? -16.757 1.028 15.156 1.00 92.69 83 TYR A N 1
ATOM 679 C CA . TYR A 1 83 ? -17.498 0.309 14.121 1.00 92.69 83 TYR A CA 1
ATOM 680 C C . TYR A 1 83 ? -18.757 -0.385 14.660 1.00 92.69 83 TYR A C 1
ATOM 682 O O . TYR A 1 83 ? -19.773 -0.438 13.965 1.00 92.69 83 TYR A O 1
ATOM 690 N N . ASP A 1 84 ? -18.705 -0.913 15.885 1.00 92.62 84 ASP A N 1
ATOM 691 C CA . ASP A 1 84 ? -19.841 -1.576 16.529 1.00 92.62 84 ASP A CA 1
ATOM 692 C C . ASP A 1 84 ? -20.904 -0.555 16.981 1.00 92.62 84 ASP A C 1
ATOM 694 O O . ASP A 1 84 ? -22.097 -0.826 16.827 1.00 92.62 84 ASP A O 1
ATOM 698 N N . SER A 1 85 ? -20.500 0.622 17.488 1.00 90.06 85 SER A N 1
ATOM 699 C CA . SER A 1 85 ? -21.437 1.679 17.904 1.00 90.06 85 SER A CA 1
ATOM 700 C C . SER A 1 85 ? -22.094 2.378 16.715 1.00 90.06 85 SER A C 1
ATOM 702 O O . SER A 1 85 ? -23.294 2.643 16.746 1.00 90.06 85 SER A O 1
ATOM 704 N N . LYS A 1 86 ? -21.325 2.660 15.652 1.00 89.19 86 LYS A N 1
ATOM 705 C CA . LYS A 1 86 ? -21.751 3.422 14.459 1.00 89.19 86 LYS A CA 1
ATOM 706 C C . LYS A 1 86 ? -22.279 4.829 14.760 1.00 89.19 86 LYS A C 1
ATOM 708 O O . LYS A 1 86 ? -22.840 5.478 13.878 1.00 89.19 86 LYS A O 1
ATOM 713 N N . GLU A 1 87 ? -22.119 5.306 15.988 1.00 86.38 87 GLU A N 1
ATOM 714 C CA . GLU A 1 87 ? -22.640 6.595 16.427 1.00 86.38 87 GLU A CA 1
ATOM 715 C C . GLU A 1 87 ? -21.789 7.733 15.863 1.00 86.38 87 GLU A C 1
ATOM 717 O O . GLU A 1 87 ? -20.565 7.710 15.948 1.00 86.38 87 GLU A O 1
ATOM 722 N N . GLY A 1 88 ? -22.442 8.733 15.265 1.00 84.00 88 GLY A N 1
ATOM 723 C CA . GLY A 1 88 ? -21.768 9.920 14.730 1.00 84.00 88 GLY A CA 1
ATOM 724 C C . GLY A 1 88 ? -20.960 9.700 13.446 1.00 84.00 88 GLY A C 1
ATOM 725 O O . GLY A 1 88 ? -20.386 10.660 12.943 1.00 84.00 88 GLY A O 1
ATOM 726 N N . LEU A 1 89 ? -20.940 8.484 12.883 1.00 90.69 89 LEU A N 1
ATOM 727 C CA . LEU A 1 89 ? -20.151 8.171 11.690 1.00 90.69 89 LEU A CA 1
ATOM 728 C C . LEU A 1 89 ? -20.911 8.446 10.389 1.00 90.69 89 LEU A C 1
ATOM 730 O O . LEU A 1 89 ? -22.056 8.029 10.204 1.00 90.69 89 LEU A O 1
ATOM 734 N N . ASN A 1 90 ? -20.231 9.081 9.440 1.00 94.00 90 ASN A N 1
ATOM 735 C CA . ASN A 1 90 ? -20.681 9.195 8.056 1.00 94.00 90 ASN A CA 1
ATOM 736 C C . ASN A 1 90 ? -20.241 7.974 7.211 1.00 94.00 90 ASN A C 1
ATOM 738 O O . ASN A 1 90 ? -19.504 7.094 7.662 1.00 94.00 90 ASN A O 1
ATOM 742 N N . GLU A 1 91 ? -20.717 7.893 5.964 1.00 94.69 91 GLU A N 1
ATOM 743 C CA . GLU A 1 91 ? -20.531 6.708 5.111 1.00 94.69 91 GLU A CA 1
ATOM 744 C C . GLU A 1 91 ? -19.055 6.374 4.843 1.00 94.69 91 GLU A C 1
ATOM 746 O O . GLU A 1 91 ? -18.666 5.205 4.892 1.00 94.69 91 GLU A O 1
ATOM 751 N N . TRP A 1 92 ? -18.220 7.381 4.568 1.00 95.12 92 TRP A N 1
ATOM 752 C CA . TRP A 1 92 ? -16.809 7.144 4.264 1.00 95.12 92 TRP A CA 1
ATOM 753 C C . TRP A 1 92 ? -16.023 6.741 5.516 1.00 95.12 92 TRP A C 1
ATOM 755 O O . TRP A 1 92 ? -15.176 5.854 5.424 1.00 95.12 92 TRP A O 1
ATOM 765 N N . GLN A 1 93 ? -16.344 7.312 6.684 1.00 94.62 93 GLN A N 1
ATOM 766 C CA . GLN A 1 93 ? -15.748 6.922 7.966 1.00 94.62 93 GLN A CA 1
ATOM 767 C C . GLN A 1 93 ? -16.066 5.461 8.288 1.00 94.62 93 GLN A C 1
ATOM 769 O O . GLN A 1 93 ? -15.172 4.694 8.640 1.00 94.62 93 GLN A O 1
ATOM 774 N N . LEU A 1 94 ? -17.322 5.043 8.103 1.00 94.56 94 LEU A N 1
ATOM 775 C CA . LEU A 1 94 ? -17.733 3.660 8.343 1.00 94.56 94 LEU A CA 1
ATOM 776 C C . LEU A 1 94 ? -17.015 2.677 7.408 1.00 94.56 94 LEU A C 1
ATOM 778 O O . LEU A 1 94 ? -16.530 1.642 7.867 1.00 94.56 94 LEU A O 1
ATOM 782 N N . ARG A 1 95 ? -16.887 3.018 6.119 1.00 94.88 95 ARG A N 1
ATOM 783 C CA . ARG A 1 95 ? -16.119 2.215 5.151 1.00 94.88 95 ARG A CA 1
ATOM 784 C C . ARG A 1 95 ? -14.640 2.132 5.505 1.00 94.88 95 ARG A C 1
ATOM 786 O O . ARG A 1 95 ? -14.039 1.076 5.343 1.00 94.88 95 ARG A O 1
ATOM 793 N N . LEU A 1 96 ? -14.056 3.223 5.990 1.00 93.06 96 LEU A N 1
ATOM 794 C CA . LEU A 1 96 ? -12.659 3.241 6.404 1.00 93.06 96 LEU A CA 1
ATOM 795 C C . LEU A 1 96 ? -12.420 2.328 7.614 1.00 93.06 96 LEU A C 1
ATOM 797 O O . LEU A 1 96 ? -11.473 1.544 7.613 1.00 93.06 96 LEU A O 1
ATOM 801 N N . LEU A 1 97 ? -13.295 2.380 8.622 1.00 93.69 97 LEU A N 1
ATOM 802 C CA . LEU A 1 97 ? -13.211 1.484 9.779 1.00 93.69 97 LEU A CA 1
ATOM 803 C C . LEU A 1 97 ? -13.382 0.014 9.379 1.00 93.69 97 LEU A C 1
ATOM 805 O O . LEU A 1 97 ? -12.638 -0.843 9.856 1.00 93.69 97 LEU A O 1
ATOM 809 N N . GLU A 1 98 ? -14.325 -0.280 8.482 1.00 94.38 98 GLU A N 1
ATOM 810 C CA . GLU A 1 98 ? -14.496 -1.622 7.920 1.00 94.38 98 GLU A CA 1
ATOM 811 C C . GLU A 1 98 ? -13.224 -2.094 7.211 1.00 94.38 98 GLU A C 1
ATOM 813 O O . GLU A 1 98 ? -12.758 -3.210 7.450 1.00 94.38 98 GLU A O 1
ATOM 818 N N . TRP A 1 99 ? -12.628 -1.227 6.391 1.00 92.94 99 TRP A N 1
ATOM 819 C CA . TRP A 1 99 ? -11.379 -1.517 5.701 1.00 92.94 99 TRP A CA 1
ATOM 820 C C . TRP A 1 99 ? -10.243 -1.826 6.683 1.00 92.94 99 TRP A C 1
ATOM 822 O O . TRP A 1 99 ? -9.587 -2.855 6.532 1.00 92.94 99 TRP A O 1
ATOM 832 N N . TYR A 1 100 ? -10.065 -1.029 7.743 1.00 92.19 100 TYR A N 1
ATOM 833 C CA . TYR A 1 100 ? -9.064 -1.313 8.779 1.00 92.19 100 TYR A CA 1
ATOM 834 C C . TYR A 1 100 ? -9.290 -2.663 9.466 1.00 92.19 100 TYR A C 1
ATOM 836 O O . TYR A 1 100 ? -8.342 -3.424 9.657 1.00 92.19 100 TYR A O 1
ATOM 844 N N . LEU A 1 101 ? -10.532 -2.995 9.826 1.00 92.50 101 LEU A N 1
ATOM 845 C CA . LEU A 1 101 ? -10.852 -4.278 10.461 1.00 92.50 101 LEU A CA 1
ATOM 846 C C . LEU A 1 101 ? -10.591 -5.471 9.530 1.00 92.50 101 LEU A C 1
ATOM 848 O O . LEU A 1 101 ? -10.132 -6.524 9.987 1.00 92.50 101 LEU A O 1
ATOM 852 N N . LEU A 1 102 ? -10.875 -5.320 8.235 1.00 93.12 102 LEU A N 1
ATOM 853 C CA . LEU A 1 102 ? -10.561 -6.327 7.223 1.00 93.12 102 LEU A CA 1
ATOM 854 C C . LEU A 1 102 ? -9.051 -6.484 7.048 1.00 93.12 102 LEU A C 1
ATOM 856 O O . LEU A 1 102 ? -8.570 -7.616 7.027 1.00 93.12 102 LEU A O 1
ATOM 860 N N . GLU A 1 103 ? -8.308 -5.381 7.000 1.00 88.56 103 GLU A N 1
ATOM 861 C CA . GLU A 1 103 ? -6.852 -5.378 6.853 1.00 88.56 103 GLU A CA 1
ATOM 862 C C . GLU A 1 103 ? -6.164 -6.059 8.045 1.00 88.56 103 GLU A C 1
ATOM 864 O O . GLU A 1 103 ? -5.312 -6.928 7.857 1.00 88.56 103 GLU A O 1
ATOM 869 N N . VAL A 1 104 ? -6.604 -5.770 9.277 1.00 89.31 104 VAL A N 1
ATOM 870 C CA . VAL A 1 104 ? -6.118 -6.443 10.499 1.00 89.31 104 VAL A CA 1
ATOM 871 C C . VAL A 1 104 ? -6.255 -7.964 10.389 1.00 89.31 104 VAL A C 1
ATOM 873 O O . VAL A 1 104 ? -5.325 -8.696 10.734 1.00 89.31 104 VAL A O 1
ATOM 876 N N . ARG A 1 105 ? -7.392 -8.454 9.880 1.00 89.19 105 ARG A N 1
ATOM 877 C CA . ARG A 1 105 ? -7.644 -9.894 9.709 1.00 89.19 105 ARG A CA 1
ATOM 878 C C . ARG A 1 105 ? -6.864 -10.494 8.543 1.00 89.19 105 ARG A C 1
ATOM 880 O O . ARG A 1 105 ? -6.319 -11.586 8.683 1.00 89.19 105 ARG A O 1
ATOM 887 N N . ALA A 1 106 ? -6.812 -9.807 7.404 1.00 86.31 106 ALA A N 1
ATOM 888 C CA . ALA A 1 106 ? -6.117 -10.275 6.206 1.00 86.31 106 ALA A CA 1
ATOM 889 C C . ALA A 1 106 ? -4.606 -10.398 6.444 1.00 86.31 106 ALA A C 1
ATOM 891 O O . ALA A 1 106 ? -3.990 -11.384 6.040 1.00 86.31 106 ALA A O 1
ATOM 892 N N . SER A 1 107 ? -4.038 -9.443 7.181 1.00 80.88 107 SER A N 1
ATOM 893 C CA . SER A 1 107 ? -2.630 -9.424 7.576 1.00 80.88 107 SER A CA 1
ATOM 894 C C . SER A 1 107 ? -2.324 -10.292 8.811 1.00 80.88 107 SER A C 1
ATOM 896 O O . SER A 1 107 ? -1.171 -10.386 9.234 1.00 80.88 107 SER A O 1
ATOM 898 N N . GLY A 1 108 ? -3.335 -10.942 9.407 1.00 83.31 108 GLY A N 1
ATOM 899 C CA . GLY A 1 108 ? -3.187 -11.794 10.593 1.00 83.31 108 GLY A CA 1
ATOM 900 C C . GLY A 1 108 ? -2.656 -11.052 11.826 1.00 83.31 108 GLY A C 1
ATOM 901 O O . GLY A 1 108 ? -1.980 -11.644 12.673 1.00 83.31 108 GLY A O 1
ATOM 902 N N . LEU A 1 109 ? -2.923 -9.746 11.916 1.00 83.69 109 LEU A N 1
ATOM 903 C CA . LEU A 1 109 ? -2.560 -8.892 13.052 1.00 83.69 109 LEU A CA 1
ATOM 904 C C . LEU A 1 109 ? -3.451 -9.146 14.276 1.00 83.69 109 LEU A C 1
ATOM 906 O O . LEU A 1 109 ? -3.077 -8.779 15.387 1.00 83.69 109 LEU A O 1
ATOM 910 N N . ASP A 1 110 ? -4.595 -9.802 14.082 1.00 84.06 110 ASP A N 1
ATOM 911 C CA . ASP A 1 110 ? -5.488 -10.285 15.139 1.00 84.06 110 ASP A CA 1
ATOM 912 C C . ASP A 1 110 ? -4.954 -11.540 15.856 1.00 84.06 110 ASP A C 1
ATOM 914 O O . ASP A 1 110 ? -5.456 -11.926 16.915 1.00 84.06 110 ASP A O 1
ATOM 918 N N . ARG A 1 111 ? -3.940 -12.205 15.289 1.00 84.94 111 ARG A N 1
ATOM 919 C CA . ARG A 1 111 ? -3.341 -13.414 15.862 1.00 84.94 111 ARG A CA 1
ATOM 920 C C . ARG A 1 111 ? -2.343 -13.053 16.949 1.00 84.94 111 ARG A C 1
ATOM 922 O O . ARG A 1 111 ? -1.371 -12.348 16.707 1.00 84.94 111 ARG A O 1
ATOM 929 N N . THR A 1 112 ? -2.547 -13.593 18.144 1.00 79.62 112 THR A N 1
ATOM 930 C CA . THR A 1 112 ? -1.682 -13.346 19.307 1.00 79.62 112 THR A CA 1
ATOM 931 C C . THR A 1 112 ? -0.735 -14.504 19.613 1.00 79.62 112 THR A C 1
ATOM 933 O O . THR A 1 112 ? 0.151 -14.367 20.454 1.00 79.62 112 THR A O 1
ATOM 936 N N . ASP A 1 113 ? -0.882 -15.647 18.938 1.00 87.88 113 ASP A N 1
ATOM 937 C CA . ASP A 1 113 ? -0.052 -16.815 19.198 1.00 87.88 113 ASP A CA 1
ATOM 938 C C . ASP A 1 113 ? 1.345 -16.683 18.559 1.00 87.88 113 ASP A C 1
ATOM 940 O O . ASP A 1 113 ? 1.505 -16.376 17.375 1.00 87.88 113 ASP A O 1
ATOM 944 N N . ASP A 1 114 ? 2.382 -16.932 19.365 1.00 84.88 114 ASP A N 1
ATOM 945 C CA . ASP A 1 114 ? 3.788 -16.705 18.993 1.00 84.88 114 ASP A CA 1
ATOM 946 C C . ASP A 1 114 ? 4.214 -17.521 17.759 1.00 84.88 114 ASP A C 1
ATOM 948 O O . ASP A 1 114 ? 4.965 -17.049 16.903 1.00 84.88 114 ASP A O 1
ATOM 952 N N . LYS A 1 115 ? 3.685 -18.742 17.619 1.00 89.75 115 LYS A N 1
ATOM 953 C CA . LYS A 1 115 ? 3.995 -19.624 16.489 1.00 89.75 115 LYS A CA 1
ATOM 954 C C . LYS A 1 115 ? 3.462 -19.056 15.173 1.00 89.75 115 LYS A C 1
ATOM 956 O O . LYS A 1 115 ? 4.217 -18.991 14.201 1.00 89.75 115 LYS A O 1
ATOM 961 N N . THR A 1 116 ? 2.199 -18.638 15.128 1.00 85.50 116 THR A N 1
ATOM 962 C CA . THR A 1 116 ? 1.601 -18.052 13.920 1.00 85.50 116 THR A CA 1
ATOM 963 C C . THR A 1 116 ? 2.216 -16.696 13.614 1.00 85.50 116 THR A C 1
ATOM 965 O O . THR A 1 116 ? 2.531 -16.434 12.457 1.00 85.50 116 THR A O 1
ATOM 968 N N . ARG A 1 117 ? 2.501 -15.866 14.626 1.00 82.44 117 ARG A N 1
ATOM 969 C CA . ARG A 1 117 ? 3.191 -14.578 14.428 1.00 82.44 117 ARG A CA 1
ATOM 970 C C . ARG A 1 117 ? 4.572 -14.743 13.800 1.00 82.44 117 ARG A C 1
ATOM 972 O O . ARG A 1 117 ? 4.892 -14.034 12.846 1.00 82.44 117 ARG A O 1
ATOM 979 N N . LYS A 1 118 ? 5.366 -15.709 14.273 1.00 84.75 118 LYS A N 1
ATOM 980 C CA . LYS A 1 118 ? 6.666 -16.045 13.666 1.00 84.75 118 LYS A CA 1
ATOM 981 C C . LYS A 1 118 ? 6.521 -16.534 12.227 1.00 84.75 118 LYS A C 1
ATOM 983 O O . LYS A 1 118 ? 7.312 -16.137 11.374 1.00 84.75 118 LYS A O 1
ATOM 988 N N . LEU A 1 119 ? 5.514 -17.364 11.949 1.00 87.00 119 LEU A N 1
ATOM 989 C CA . LEU A 1 119 ? 5.253 -17.870 10.602 1.00 87.00 119 LEU A CA 1
ATOM 990 C C . LEU A 1 119 ? 4.869 -16.742 9.634 1.00 87.00 119 LEU A C 1
ATOM 992 O O . LEU A 1 119 ? 5.494 -16.620 8.583 1.00 87.00 119 LEU A O 1
ATOM 996 N N . ILE A 1 120 ? 3.907 -15.894 10.012 1.00 83.38 120 ILE A N 1
ATOM 997 C CA . ILE A 1 120 ? 3.466 -14.738 9.216 1.00 83.38 120 ILE A CA 1
ATOM 998 C C . ILE A 1 120 ? 4.649 -13.807 8.948 1.00 83.38 120 ILE A C 1
ATOM 1000 O O . ILE A 1 120 ? 4.919 -13.484 7.795 1.00 83.38 120 ILE A O 1
ATOM 1004 N N . GLY A 1 121 ? 5.413 -13.443 9.983 1.00 78.56 121 GLY A N 1
ATOM 1005 C CA . GLY A 1 121 ? 6.586 -12.583 9.819 1.00 78.56 121 GLY A CA 1
ATOM 1006 C C . GLY A 1 121 ? 7.636 -13.179 8.874 1.00 78.56 121 GLY A C 1
ATOM 1007 O O . GLY A 1 121 ? 8.199 -12.470 8.040 1.00 78.56 121 GLY A O 1
ATOM 1008 N N . SER A 1 122 ? 7.867 -14.494 8.952 1.00 82.69 122 SER A N 1
ATOM 1009 C CA . SER A 1 122 ? 8.768 -15.194 8.032 1.00 82.69 122 SER A CA 1
ATOM 1010 C C . SER A 1 122 ? 8.255 -15.188 6.591 1.00 82.69 122 SER A C 1
ATOM 1012 O O . SER A 1 122 ? 9.061 -15.066 5.669 1.00 82.69 122 SER A O 1
ATOM 1014 N N . TRP A 1 123 ? 6.948 -15.347 6.379 1.00 84.69 123 TRP A N 1
ATOM 1015 C CA . TRP A 1 123 ? 6.344 -15.330 5.047 1.00 84.69 123 TRP A CA 1
ATOM 1016 C C . TRP A 1 123 ? 6.368 -13.938 4.427 1.00 84.69 123 TRP A C 1
ATOM 1018 O O . TRP A 1 123 ? 6.770 -13.821 3.272 1.00 84.69 123 TRP A O 1
ATOM 1028 N N . SER A 1 124 ? 6.033 -12.894 5.188 1.00 77.50 124 SER A N 1
ATOM 1029 C CA . SER A 1 124 ? 6.119 -11.508 4.713 1.00 77.50 124 SER A CA 1
ATOM 1030 C C . SER A 1 124 ? 7.541 -11.178 4.266 1.00 77.50 124 SER A C 1
ATOM 1032 O O . SER A 1 124 ? 7.748 -10.781 3.122 1.00 77.50 124 SER A O 1
ATOM 1034 N N . LYS A 1 125 ? 8.542 -11.487 5.104 1.00 76.94 125 LYS A N 1
ATOM 1035 C CA . LYS A 1 125 ? 9.955 -11.295 4.750 1.00 76.94 125 LYS A CA 1
ATOM 1036 C C . LYS A 1 125 ? 10.345 -12.052 3.477 1.00 76.94 125 LYS A C 1
ATOM 1038 O O . LYS A 1 125 ? 11.013 -11.495 2.611 1.00 76.94 125 LYS A O 1
ATOM 1043 N N . TYR A 1 126 ? 9.934 -13.315 3.354 1.00 82.00 126 TYR A N 1
ATOM 1044 C CA . TYR A 1 126 ? 10.229 -14.121 2.169 1.00 82.00 126 TYR A CA 1
ATOM 1045 C C . TYR A 1 126 ? 9.607 -13.531 0.895 1.00 82.00 126 TYR A C 1
ATOM 1047 O O . TYR A 1 126 ? 10.278 -13.444 -0.134 1.00 82.00 126 TYR A O 1
ATOM 1055 N N . ILE A 1 127 ? 8.342 -13.107 0.959 1.00 80.25 127 ILE A N 1
ATOM 1056 C CA . ILE A 1 127 ? 7.630 -12.493 -0.168 1.00 80.25 127 ILE A CA 1
ATOM 1057 C C . ILE A 1 127 ? 8.310 -11.189 -0.587 1.00 80.25 127 ILE A C 1
ATOM 1059 O O . ILE A 1 127 ? 8.500 -10.964 -1.784 1.00 80.25 127 ILE A O 1
ATOM 1063 N N . ASP A 1 128 ? 8.704 -10.354 0.372 1.00 73.88 128 ASP A N 1
ATOM 1064 C CA . ASP A 1 128 ? 9.367 -9.080 0.094 1.00 73.88 128 ASP A CA 1
ATOM 1065 C C . ASP A 1 128 ? 10.733 -9.285 -0.567 1.00 73.88 128 ASP A C 1
ATOM 1067 O O . ASP A 1 128 ? 11.030 -8.669 -1.596 1.00 73.88 128 ASP A O 1
ATOM 1071 N N . GLU A 1 129 ? 11.538 -10.218 -0.052 1.00 75.69 129 GLU A N 1
ATOM 1072 C CA . GLU A 1 129 ? 12.814 -10.592 -0.666 1.00 75.69 129 GLU A CA 1
ATOM 1073 C C . GLU A 1 129 ? 12.630 -11.157 -2.079 1.00 75.69 129 GLU A C 1
ATOM 1075 O O . GLU A 1 129 ? 13.396 -10.823 -2.987 1.00 75.69 129 GLU A O 1
ATOM 1080 N N . TYR A 1 130 ? 11.620 -12.008 -2.282 1.00 81.56 130 TYR A N 1
ATOM 1081 C CA . TYR A 1 130 ? 11.321 -12.582 -3.590 1.00 81.56 130 TYR A CA 1
ATOM 1082 C C . TYR A 1 130 ? 10.901 -11.506 -4.596 1.00 81.56 130 TYR A C 1
ATOM 1084 O O . TYR A 1 130 ? 11.436 -11.462 -5.704 1.00 81.56 130 TYR A O 1
ATOM 1092 N N . ARG A 1 131 ? 9.982 -10.609 -4.216 1.00 76.12 131 ARG A N 1
ATOM 1093 C CA . ARG A 1 131 ? 9.509 -9.506 -5.070 1.00 76.12 131 ARG A CA 1
ATOM 1094 C C . ARG A 1 131 ? 10.646 -8.574 -5.469 1.00 76.12 131 ARG A C 1
ATOM 1096 O O . ARG A 1 131 ? 10.756 -8.233 -6.645 1.00 76.12 131 ARG A O 1
ATOM 1103 N N . SER A 1 132 ? 11.494 -8.202 -4.511 1.00 72.75 132 SER A N 1
ATOM 1104 C CA . SER A 1 132 ? 12.661 -7.356 -4.764 1.00 72.75 132 SER A CA 1
ATOM 1105 C C . SER A 1 132 ? 13.602 -8.011 -5.782 1.00 72.75 132 SER A C 1
ATOM 1107 O O . SER A 1 132 ? 13.881 -7.419 -6.824 1.00 72.75 132 SER A O 1
ATOM 1109 N N . LYS A 1 133 ? 13.984 -9.278 -5.561 1.00 76.44 133 LYS A N 1
ATOM 1110 C CA . LYS A 1 133 ? 14.838 -10.040 -6.490 1.00 76.44 133 LYS A CA 1
ATOM 1111 C C . LYS A 1 133 ? 14.215 -10.192 -7.875 1.00 76.44 133 LYS A C 1
ATOM 1113 O O . LYS A 1 133 ? 14.916 -10.067 -8.874 1.00 76.44 13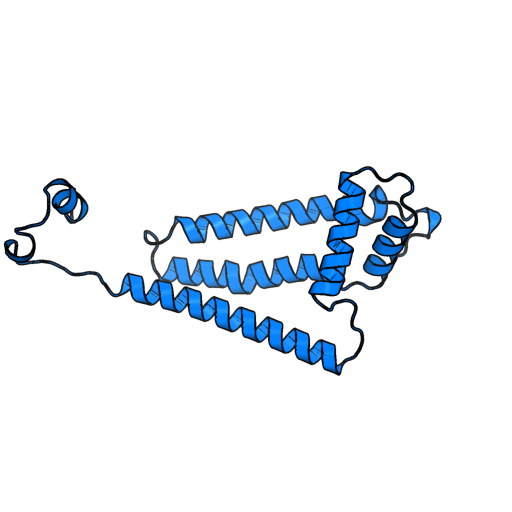3 LYS A O 1
ATOM 1118 N N . TYR A 1 134 ? 12.915 -10.472 -7.943 1.00 81.38 134 TYR A N 1
ATOM 1119 C CA . TYR A 1 134 ? 12.209 -10.644 -9.209 1.00 81.38 134 TYR A CA 1
ATOM 1120 C C . TYR A 1 134 ? 12.270 -9.371 -10.059 1.00 81.38 134 TYR A C 1
ATOM 1122 O O . TYR A 1 134 ? 12.668 -9.436 -11.220 1.00 81.38 134 TYR A O 1
ATOM 1130 N N . ILE A 1 135 ? 11.950 -8.215 -9.468 1.00 75.38 135 ILE A N 1
ATOM 1131 C CA . ILE A 1 135 ? 12.006 -6.924 -10.165 1.00 75.38 135 ILE A CA 1
ATOM 1132 C C . ILE A 1 135 ? 13.440 -6.623 -10.609 1.00 75.38 135 ILE A C 1
ATOM 1134 O O . ILE A 1 135 ? 13.652 -6.334 -11.784 1.00 75.38 135 ILE A O 1
ATOM 1138 N N . SER A 1 136 ? 14.433 -6.773 -9.723 1.00 72.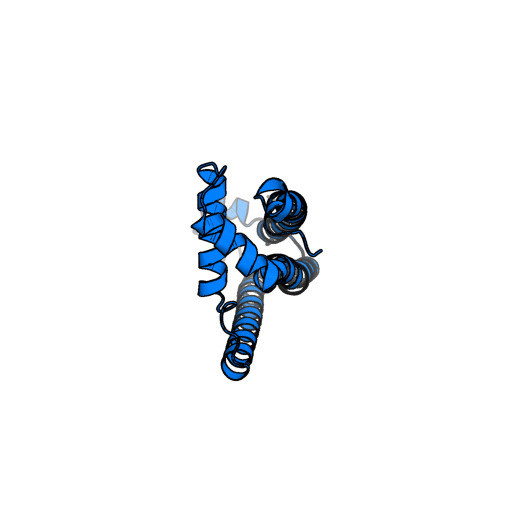69 136 SER A N 1
ATOM 1139 C CA . SER A 1 136 ? 15.844 -6.574 -10.084 1.00 72.69 136 SER A CA 1
ATOM 1140 C C . SER A 1 136 ? 16.280 -7.449 -11.261 1.00 72.69 136 SER A C 1
ATOM 1142 O O . SER A 1 136 ? 16.982 -6.975 -12.149 1.00 72.69 136 SER A O 1
ATOM 1144 N N . ASN A 1 137 ? 15.859 -8.716 -11.297 1.00 76.81 137 ASN A N 1
ATOM 1145 C CA . ASN A 1 137 ? 16.230 -9.647 -12.363 1.00 76.81 137 ASN A CA 1
ATOM 1146 C C . ASN A 1 137 ? 15.587 -9.288 -13.708 1.00 76.81 137 ASN A C 1
ATOM 1148 O O . ASN A 1 137 ? 16.265 -9.340 -14.735 1.00 76.81 137 ASN A O 1
ATOM 1152 N N . VAL A 1 138 ? 14.303 -8.913 -13.714 1.00 76.38 138 VAL A N 1
ATOM 1153 C CA . VAL A 1 138 ? 13.610 -8.458 -14.932 1.00 76.38 138 VAL A CA 1
ATOM 1154 C C . VAL A 1 138 ? 14.328 -7.241 -15.517 1.00 76.38 138 VAL A C 1
ATOM 1156 O O . VAL A 1 138 ? 14.649 -7.229 -16.705 1.00 76.38 138 VAL A O 1
ATOM 1159 N N . MET A 1 139 ? 14.669 -6.266 -14.673 1.00 68.62 139 MET A N 1
ATOM 1160 C CA . MET A 1 139 ? 15.368 -5.055 -15.112 1.00 68.62 139 MET A CA 1
ATOM 1161 C C . MET A 1 139 ? 16.787 -5.352 -15.606 1.00 68.62 139 MET A C 1
ATOM 1163 O O . MET A 1 139 ? 17.161 -4.940 -16.701 1.00 68.62 139 MET A O 1
ATOM 1167 N N . ALA A 1 140 ? 17.547 -6.167 -14.869 1.00 68.00 140 ALA A N 1
ATOM 1168 C CA . ALA A 1 140 ? 18.890 -6.572 -15.273 1.00 68.00 140 ALA A CA 1
ATOM 1169 C C . ALA A 1 140 ? 18.921 -7.353 -16.595 1.00 68.00 140 ALA A C 1
ATOM 1171 O O . ALA A 1 140 ? 19.958 -7.359 -17.254 1.00 68.00 140 ALA A O 1
ATOM 1172 N N . THR A 1 141 ? 17.830 -8.023 -16.973 1.00 68.31 141 THR A N 1
ATOM 1173 C CA . THR A 1 141 ? 17.729 -8.731 -18.256 1.00 68.31 141 THR A CA 1
ATOM 1174 C C . THR A 1 141 ? 17.467 -7.759 -19.407 1.00 68.31 141 THR A C 1
ATOM 1176 O O . THR A 1 141 ? 18.056 -7.924 -20.470 1.00 68.31 141 THR A O 1
ATOM 1179 N N . ASN A 1 142 ? 16.648 -6.722 -19.201 1.00 65.25 142 ASN A N 1
ATOM 1180 C CA . ASN A 1 142 ? 16.386 -5.702 -20.224 1.00 65.25 142 ASN A CA 1
ATOM 1181 C C . ASN A 1 142 ? 17.631 -4.860 -20.555 1.00 65.25 142 ASN A C 1
ATOM 1183 O O . ASN A 1 142 ? 17.894 -4.612 -21.729 1.00 65.25 142 ASN A O 1
ATOM 1187 N N . ASP A 1 143 ? 18.443 -4.504 -19.555 1.00 61.16 143 ASP A N 1
ATOM 1188 C CA . ASP A 1 143 ? 19.701 -3.757 -19.757 1.00 61.16 143 ASP A CA 1
ATOM 1189 C C . ASP A 1 143 ? 20.759 -4.531 -20.561 1.00 61.16 143 ASP A C 1
ATOM 1191 O O . ASP A 1 143 ? 21.684 -3.945 -21.123 1.00 61.16 143 ASP A O 1
ATOM 1195 N N . GLN A 1 144 ? 20.671 -5.863 -20.603 1.00 54.75 144 GLN A N 1
ATOM 1196 C CA . GLN A 1 144 ? 21.692 -6.709 -21.229 1.00 54.75 144 GLN A CA 1
ATOM 1197 C C . GLN A 1 144 ? 21.581 -6.785 -22.755 1.00 54.75 144 GLN A C 1
ATOM 1199 O O . GLN A 1 144 ? 22.441 -7.392 -23.393 1.00 54.75 144 GLN A O 1
ATOM 1204 N N . VAL A 1 145 ? 20.556 -6.179 -23.356 1.00 59.72 145 VAL A N 1
ATOM 1205 C CA . VAL A 1 145 ? 20.225 -6.381 -24.770 1.00 59.72 145 VAL A CA 1
ATOM 1206 C C . VAL A 1 145 ? 20.398 -5.083 -25.564 1.00 59.72 145 VAL A C 1
ATOM 1208 O O . VAL A 1 145 ? 19.485 -4.606 -26.231 1.00 59.72 145 VAL A O 1
ATOM 1211 N N . VAL A 1 146 ? 21.597 -4.498 -25.507 1.00 66.31 146 VAL A N 1
ATOM 1212 C CA . VAL A 1 146 ? 22.001 -3.428 -26.432 1.00 66.31 146 VAL A CA 1
ATOM 1213 C C . VAL A 1 146 ? 22.791 -4.060 -27.575 1.00 66.31 146 VAL A C 1
ATOM 1215 O O . VAL A 1 146 ? 23.935 -4.478 -27.399 1.00 66.31 146 VAL A O 1
ATOM 1218 N N . TYR A 1 147 ? 22.177 -4.148 -28.755 1.00 73.50 147 TYR A N 1
ATOM 1219 C CA . TYR A 1 147 ? 22.843 -4.636 -29.961 1.00 73.50 147 TYR A CA 1
ATOM 1220 C C . TYR A 1 147 ? 23.310 -3.469 -30.822 1.00 73.50 147 TYR A C 1
ATOM 1222 O O . TYR A 1 147 ? 22.501 -2.742 -31.395 1.00 73.50 147 TYR A O 1
ATOM 1230 N N . THR A 1 148 ? 24.624 -3.332 -30.981 1.00 78.25 148 THR A N 1
ATOM 1231 C CA . THR A 1 148 ? 25.185 -2.431 -31.988 1.00 78.25 148 THR A CA 1
ATOM 1232 C C . THR A 1 148 ? 25.124 -3.113 -33.349 1.00 78.25 148 THR A C 1
ATOM 1234 O O . THR A 1 148 ? 25.904 -4.023 -33.635 1.00 78.25 148 THR A O 1
ATOM 1237 N N . ILE A 1 149 ? 24.198 -2.675 -34.199 1.00 78.75 149 ILE A N 1
ATOM 1238 C CA . ILE A 1 149 ? 24.106 -3.153 -35.579 1.00 78.75 149 ILE A CA 1
ATOM 1239 C C . ILE A 1 149 ? 25.073 -2.337 -36.437 1.00 78.75 149 ILE A C 1
ATOM 1241 O O . ILE A 1 149 ? 24.860 -1.151 -36.673 1.00 78.75 149 ILE A O 1
ATOM 1245 N N . THR A 1 150 ? 26.143 -2.974 -36.906 1.00 79.94 150 THR A N 1
ATOM 1246 C CA . THR A 1 150 ? 27.131 -2.354 -37.806 1.00 79.94 150 THR A CA 1
ATOM 1247 C C . THR A 1 150 ? 26.845 -2.631 -39.281 1.00 79.94 150 THR A C 1
ATOM 1249 O O . THR A 1 150 ? 27.236 -1.841 -40.138 1.00 79.94 150 THR A O 1
ATOM 1252 N N . ASP A 1 151 ? 26.137 -3.722 -39.590 1.00 85.69 151 ASP A N 1
ATOM 1253 C CA . ASP A 1 151 ? 25.749 -4.080 -40.953 1.00 85.69 151 ASP A CA 1
ATOM 1254 C C . ASP A 1 151 ? 24.308 -3.648 -41.260 1.00 85.69 151 ASP A C 1
ATOM 1256 O O . ASP A 1 151 ? 23.333 -4.187 -40.734 1.00 85.69 151 ASP A O 1
ATOM 1260 N N . LYS A 1 152 ? 24.174 -2.700 -42.192 1.00 81.00 152 LYS A N 1
ATOM 1261 C CA . LYS A 1 152 ? 22.885 -2.189 -42.675 1.00 81.00 152 LYS A CA 1
ATOM 1262 C C . LYS A 1 152 ? 22.014 -3.281 -43.306 1.00 81.00 152 LYS A C 1
ATOM 1264 O O . LYS A 1 152 ? 20.789 -3.155 -43.298 1.00 81.00 152 LYS A O 1
ATOM 1269 N N . SER A 1 153 ? 22.610 -4.351 -43.836 1.00 86.31 153 SER A N 1
ATOM 1270 C CA . SER A 1 153 ? 21.871 -5.460 -44.451 1.00 86.31 153 SER A CA 1
ATOM 1271 C C . SER A 1 153 ? 20.972 -6.200 -43.450 1.00 86.31 153 SER A C 1
ATOM 1273 O O . SER A 1 153 ? 19.916 -6.710 -43.833 1.00 86.31 153 SER A O 1
ATOM 1275 N N . MET A 1 154 ? 21.321 -6.162 -42.157 1.00 84.12 154 MET A N 1
ATOM 1276 C CA . MET A 1 154 ? 20.545 -6.759 -41.063 1.00 84.12 154 MET A CA 1
ATOM 1277 C C . MET A 1 154 ? 19.202 -6.055 -40.815 1.00 84.12 154 MET A C 1
ATOM 1279 O O . MET A 1 154 ? 18.333 -6.614 -40.153 1.00 84.12 154 MET A O 1
ATOM 1283 N N . LEU A 1 155 ? 19.017 -4.847 -41.355 1.00 85.50 155 LEU A N 1
ATOM 1284 C CA . LEU A 1 155 ? 17.820 -4.020 -41.182 1.00 85.50 155 LEU A CA 1
ATOM 1285 C C . LEU A 1 155 ? 17.038 -3.813 -42.490 1.00 85.50 155 LEU A C 1
ATOM 1287 O O . LEU A 1 155 ? 16.172 -2.943 -42.558 1.00 85.50 155 LEU A O 1
ATOM 1291 N N . LYS A 1 156 ? 17.331 -4.591 -43.541 1.00 83.69 156 LYS A N 1
ATOM 1292 C CA . LYS A 1 156 ? 16.782 -4.390 -44.897 1.00 83.69 156 LYS A CA 1
ATOM 1293 C C . LYS A 1 156 ? 15.245 -4.388 -44.977 1.00 83.69 156 LYS A C 1
ATOM 1295 O O . LYS A 1 156 ? 14.695 -3.717 -45.842 1.00 83.69 156 LYS A O 1
ATOM 1300 N N . ASP A 1 157 ? 14.582 -5.116 -44.078 1.00 88.81 157 ASP A N 1
ATOM 1301 C CA . ASP A 1 157 ? 13.122 -5.273 -44.046 1.00 88.81 157 ASP A CA 1
ATOM 1302 C C . ASP A 1 157 ? 12.458 -4.359 -42.994 1.00 88.81 157 ASP A C 1
ATOM 1304 O O . ASP A 1 157 ? 11.236 -4.359 -42.840 1.00 88.81 157 ASP A O 1
ATOM 1308 N N . ALA A 1 158 ? 13.249 -3.572 -42.253 1.00 86.12 158 ALA A N 1
ATOM 1309 C CA . ALA A 1 158 ? 12.733 -2.677 -41.227 1.00 86.12 158 ALA A CA 1
ATOM 1310 C C . ALA A 1 158 ? 12.118 -1.411 -41.865 1.00 86.12 158 ALA A C 1
ATOM 1312 O O . ALA A 1 158 ? 12.771 -0.739 -42.668 1.00 86.12 158 ALA A O 1
ATOM 1313 N N . PRO A 1 159 ? 10.880 -1.027 -41.499 1.00 89.88 159 PRO A N 1
ATOM 1314 C CA . PRO A 1 159 ? 10.257 0.195 -41.998 1.00 89.88 159 PRO A CA 1
ATOM 1315 C C . PRO A 1 159 ? 11.038 1.472 -41.624 1.00 89.88 159 PRO A C 1
ATOM 1317 O O . PRO A 1 159 ? 11.631 1.524 -40.543 1.00 89.88 159 PRO A O 1
ATOM 1320 N N . PRO A 1 160 ? 10.952 2.562 -42.418 1.00 86.75 160 PRO A N 1
ATOM 1321 C CA . PRO A 1 160 ? 11.679 3.809 -42.146 1.00 86.75 160 PRO A CA 1
ATOM 1322 C C . PRO A 1 160 ? 11.448 4.406 -40.748 1.00 86.75 160 PRO A C 1
ATOM 1324 O O . PRO A 1 160 ? 12.388 4.877 -40.119 1.00 86.75 160 PRO A O 1
ATOM 1327 N N . HIS A 1 161 ? 10.221 4.331 -40.220 1.00 86.31 161 HIS A N 1
ATOM 1328 C CA . HIS A 1 161 ? 9.899 4.832 -38.877 1.00 86.31 161 HIS A CA 1
ATOM 1329 C C . HIS A 1 161 ? 10.518 3.989 -37.747 1.00 86.31 161 HIS A C 1
ATOM 1331 O O . HIS A 1 161 ? 10.705 4.490 -36.641 1.00 86.31 161 HIS A O 1
ATOM 1337 N N . VAL A 1 162 ? 10.826 2.712 -38.004 1.00 86.25 162 VAL A N 1
ATOM 1338 C CA . VAL A 1 162 ? 11.549 1.840 -37.065 1.00 86.25 162 VAL A CA 1
ATOM 1339 C C . VAL A 1 162 ? 13.037 2.167 -37.113 1.00 86.25 162 VAL A C 1
ATOM 1341 O O . VAL A 1 162 ? 13.649 2.341 -36.067 1.00 86.25 162 VAL A O 1
ATOM 1344 N N . LEU A 1 163 ? 13.599 2.335 -38.314 1.00 83.69 163 LEU A N 1
ATOM 1345 C CA . LEU A 1 163 ? 14.997 2.739 -38.501 1.00 83.69 163 LEU A CA 1
ATOM 1346 C C . LEU A 1 163 ? 15.308 4.075 -37.816 1.00 83.69 163 LEU A C 1
ATOM 1348 O O . LEU A 1 163 ? 16.345 4.193 -37.175 1.00 83.69 163 LEU A O 1
ATOM 1352 N N . GLN A 1 164 ? 14.393 5.046 -37.898 1.00 82.94 164 GLN A N 1
ATOM 1353 C CA . GLN A 1 164 ? 14.537 6.339 -37.227 1.00 82.94 164 GLN A CA 1
ATOM 1354 C C . GLN A 1 164 ? 14.561 6.208 -35.696 1.00 82.94 164 GLN A C 1
ATOM 1356 O O . GLN A 1 164 ? 15.338 6.884 -35.036 1.00 82.94 164 GLN A O 1
ATOM 1361 N N . LYS A 1 165 ? 13.750 5.309 -35.121 1.00 80.06 165 LYS A N 1
ATOM 1362 C CA . LYS A 1 165 ? 13.735 5.051 -33.670 1.00 80.06 165 LYS A CA 1
ATOM 1363 C C . LYS A 1 165 ? 14.957 4.278 -33.166 1.00 80.06 165 LYS A C 1
ATOM 1365 O O . LYS A 1 165 ? 15.245 4.335 -31.979 1.00 80.06 165 LYS A O 1
ATOM 1370 N N . LEU A 1 166 ? 15.622 3.521 -34.038 1.00 79.06 166 LEU A N 1
ATOM 1371 C CA . LEU A 1 166 ? 16.814 2.727 -33.714 1.00 79.06 166 LEU A CA 1
ATOM 1372 C C . LEU A 1 166 ? 18.129 3.479 -33.984 1.00 79.06 166 LEU A C 1
ATOM 1374 O O . LEU A 1 166 ? 19.200 2.951 -33.683 1.00 79.06 166 LEU A O 1
ATOM 1378 N N . ALA A 1 167 ? 18.071 4.667 -34.590 1.00 78.88 167 ALA A N 1
ATOM 1379 C CA . ALA A 1 167 ? 19.248 5.474 -34.879 1.00 78.88 167 ALA A CA 1
ATOM 1380 C C . ALA A 1 167 ? 19.863 6.029 -33.583 1.00 78.88 167 ALA A C 1
ATOM 1382 O O . ALA A 1 167 ? 19.147 6.458 -32.683 1.00 78.88 167 ALA A O 1
ATOM 1383 N N . VAL A 1 168 ? 21.200 6.022 -33.502 1.00 68.50 168 VAL A N 1
ATOM 1384 C CA . VAL A 1 168 ? 21.960 6.545 -32.347 1.00 68.50 168 VAL A CA 1
ATOM 1385 C C . VAL A 1 168 ? 21.772 8.063 -32.190 1.00 68.50 168 VAL A C 1
ATOM 1387 O O . VAL A 1 168 ? 21.751 8.546 -31.064 1.00 68.50 168 VAL A O 1
ATOM 1390 N N . ASP A 1 169 ? 21.556 8.771 -33.304 1.00 61.12 169 ASP A N 1
ATOM 1391 C CA . ASP A 1 169 ? 21.108 10.166 -33.370 1.00 61.12 169 ASP A CA 1
ATOM 1392 C C . ASP A 1 169 ? 19.868 10.233 -34.295 1.00 61.12 169 ASP A C 1
ATOM 1394 O O . ASP A 1 169 ? 20.004 9.928 -35.488 1.00 61.12 169 ASP A O 1
ATOM 1398 N N . PRO A 1 170 ? 18.664 10.535 -33.772 1.00 49.47 170 PRO A N 1
ATOM 1399 C CA . PRO A 1 170 ? 17.410 10.535 -34.537 1.00 49.47 170 PRO A CA 1
ATOM 1400 C C . PRO A 1 170 ? 17.193 11.747 -35.459 1.00 49.47 170 PRO A C 1
ATOM 1402 O O . PRO A 1 170 ? 17.767 12.830 -35.203 1.00 49.47 170 PRO A O 1
#

Organism: Strongylus vulgaris (NCBI:txid40348)

pLDDT: mean 78.87, std 11.15, range [45.88, 95.12]